Protein AF-B8AR83-F1 (afdb_monomer_lite)

InterPro domains:
  IPR049065 Nakanori-like [PF21230] (20-123)
  IPR053085 Jasmonate-induced protein [PTHR36482] (20-124)

Secondary structure (DSSP, 8-state):
------EEE--TTTTTSS---------PPTTSS--EEEEEEEEEE-TTS-EEEEEEEEEE-SSTTSPPEEEEEEE-TTTTTT-HHHHHHHHHT-BSEEEEEETTEEEEEEE-SSSSPPEEEEEEE----

Structure (mmCIF, N/CA/C/O backbone):
data_AF-B8AR83-F1
#
_entry.id   AF-B8AR83-F1
#
loop_
_atom_site.group_PDB
_atom_site.id
_atom_site.type_symbol
_atom_site.label_atom_id
_atom_site.label_alt_id
_atom_site.label_comp_id
_atom_site.label_asym_id
_atom_site.label_entity_id
_atom_site.label_seq_id
_atom_site.pdbx_PDB_ins_code
_atom_site.Cartn_x
_atom_site.Cartn_y
_atom_site.Cartn_z
_atom_site.occupancy
_atom_site.B_iso_or_equiv
_atom_site.auth_seq_id
_atom_site.auth_comp_id
_atom_site.auth_asym_id
_atom_site.auth_atom_id
_atom_site.pdbx_PDB_model_num
ATOM 1 N N . MET A 1 1 ? -5.743 -2.597 -21.640 1.00 34.81 1 MET A N 1
ATOM 2 C CA . MET A 1 1 ? -6.136 -2.197 -20.277 1.00 34.81 1 MET A CA 1
ATOM 3 C C . MET A 1 1 ? -5.486 -3.203 -19.346 1.00 34.81 1 MET A C 1
ATOM 5 O O . MET A 1 1 ? -5.808 -4.382 -19.451 1.00 34.81 1 MET A O 1
ATOM 9 N N . ALA A 1 2 ? -4.453 -2.787 -18.607 1.00 35.06 2 ALA A N 1
ATOM 10 C CA . ALA A 1 2 ? -3.781 -3.659 -17.647 1.00 35.06 2 ALA A CA 1
ATOM 11 C C . ALA A 1 2 ? -4.769 -4.004 -16.527 1.00 35.06 2 ALA A C 1
ATOM 13 O O . ALA A 1 2 ? -5.591 -3.174 -16.142 1.00 35.06 2 ALA A O 1
ATOM 14 N N . ASN A 1 3 ? -4.736 -5.256 -16.086 1.00 38.22 3 ASN A N 1
ATOM 15 C CA . ASN A 1 3 ? -5.614 -5.789 -15.062 1.00 38.22 3 ASN A CA 1
ATOM 16 C C . ASN A 1 3 ? -5.252 -5.153 -13.705 1.00 38.22 3 ASN A C 1
ATOM 18 O O . ASN A 1 3 ? -4.350 -5.637 -13.036 1.00 38.22 3 ASN A O 1
ATOM 22 N N . CYS A 1 4 ? -5.899 -4.036 -13.356 1.00 41.50 4 CYS A N 1
ATOM 23 C CA . CYS A 1 4 ? -5.655 -3.279 -12.120 1.00 41.50 4 CYS A CA 1
ATOM 24 C C . CYS A 1 4 ? -6.510 -3.775 -10.941 1.00 41.50 4 CYS A C 1
ATOM 26 O O . CYS A 1 4 ? -6.610 -3.072 -9.937 1.00 41.50 4 CYS A O 1
ATOM 28 N N . PHE A 1 5 ? -7.204 -4.912 -11.075 1.00 47.03 5 PHE A N 1
ATOM 29 C CA . PHE A 1 5 ? -8.203 -5.323 -10.092 1.00 47.03 5 PHE A CA 1
ATOM 30 C C . PHE A 1 5 ? -7.509 -5.757 -8.801 1.00 47.03 5 PHE A C 1
ATOM 32 O O . PHE A 1 5 ? -6.884 -6.813 -8.736 1.00 47.03 5 PHE A O 1
ATOM 39 N N . GLY A 1 6 ? -7.585 -4.888 -7.794 1.00 48.72 6 GLY A N 1
ATOM 40 C CA . GLY A 1 6 ? -7.285 -5.260 -6.428 1.00 48.72 6 GLY A CA 1
ATOM 41 C C . GLY A 1 6 ? -8.421 -6.087 -5.851 1.00 48.72 6 GLY A C 1
ATOM 42 O O . GLY A 1 6 ? -9.590 -5.811 -6.114 1.00 48.72 6 GLY A O 1
ATOM 43 N N . ASP A 1 7 ? -8.069 -7.083 -5.049 1.00 53.19 7 ASP A N 1
ATOM 44 C CA . ASP A 1 7 ? -9.038 -7.825 -4.256 1.00 53.19 7 ASP A CA 1
ATOM 45 C C . ASP A 1 7 ? -9.176 -7.160 -2.882 1.00 53.19 7 ASP A C 1
ATOM 47 O O . ASP A 1 7 ? -8.185 -6.764 -2.250 1.00 53.19 7 ASP A O 1
ATOM 51 N N . VAL A 1 8 ? -10.420 -7.040 -2.411 1.00 53.00 8 VAL A N 1
ATOM 52 C CA . VAL A 1 8 ? -10.677 -6.767 -0.996 1.00 53.00 8 VAL A CA 1
ATOM 53 C C . VAL A 1 8 ? -10.390 -8.063 -0.249 1.00 53.00 8 VAL A C 1
ATOM 55 O O . VAL A 1 8 ? -11.119 -9.047 -0.375 1.00 53.00 8 VAL A O 1
ATOM 58 N N . VAL A 1 9 ? -9.301 -8.070 0.510 1.00 60.88 9 VAL A N 1
ATOM 59 C CA . VAL A 1 9 ? -8.949 -9.173 1.397 1.00 60.88 9 VAL A CA 1
ATOM 60 C C . VAL A 1 9 ? -9.559 -8.852 2.751 1.00 60.88 9 VAL A C 1
ATOM 62 O O . VAL A 1 9 ? -8.952 -8.182 3.589 1.00 60.88 9 VAL A O 1
ATOM 65 N N . ASP A 1 10 ? -10.790 -9.318 2.948 1.00 52.66 10 ASP A N 1
ATOM 66 C CA . ASP A 1 10 ? -11.411 -9.294 4.265 1.00 52.66 10 ASP A CA 1
ATOM 67 C C . ASP A 1 10 ? -10.696 -10.322 5.150 1.00 52.66 10 ASP A C 1
ATOM 69 O O . ASP A 1 10 ? -10.746 -11.531 4.904 1.00 52.66 10 ASP A O 1
ATOM 73 N N . ASN A 1 11 ? -9.943 -9.836 6.133 1.00 53.00 11 ASN A N 1
ATOM 74 C CA . ASN A 1 11 ? -9.237 -10.685 7.075 1.00 53.00 11 ASN A CA 1
ATOM 75 C C . ASN A 1 11 ? -9.786 -10.397 8.468 1.00 53.00 11 ASN A C 1
ATOM 77 O O . ASN A 1 11 ? -9.239 -9.567 9.193 1.00 53.00 11 ASN A O 1
ATOM 81 N N . TYR A 1 12 ? -10.840 -11.133 8.834 1.00 50.34 12 TYR A N 1
ATOM 82 C CA . TYR A 1 12 ? -11.516 -11.154 10.143 1.00 50.34 12 TYR A CA 1
ATOM 83 C C . TYR A 1 12 ? -10.606 -11.461 11.356 1.00 50.34 12 TYR A C 1
ATOM 85 O O . TYR A 1 12 ? -11.102 -11.863 12.401 1.00 50.34 12 TYR A O 1
ATOM 93 N N . LYS A 1 13 ? -9.280 -11.382 11.215 1.00 52.53 13 LYS A N 1
ATOM 94 C CA . LYS A 1 13 ? -8.304 -11.823 12.214 1.00 52.53 13 LYS A CA 1
ATOM 95 C C . LYS A 1 13 ? -7.173 -10.836 12.478 1.00 52.53 13 LYS A C 1
ATOM 97 O O . LYS A 1 13 ? -6.253 -11.192 13.211 1.00 52.53 13 LYS A O 1
ATOM 102 N N . LEU A 1 14 ? -7.178 -9.623 11.912 1.00 57.25 14 LEU A N 1
ATOM 103 C CA . LEU A 1 14 ? -6.113 -8.640 12.195 1.00 57.25 14 LEU A CA 1
ATOM 104 C C . LEU A 1 14 ? -6.007 -8.267 13.690 1.00 57.25 14 LEU A C 1
ATOM 106 O O . LEU A 1 14 ? -4.974 -7.759 14.114 1.00 57.25 14 LEU A O 1
ATOM 110 N N . ASP A 1 15 ? -7.041 -8.558 14.472 1.00 57.75 15 ASP A N 1
ATOM 111 C CA . ASP A 1 15 ? -7.186 -8.357 15.914 1.00 57.75 15 ASP A CA 1
ATOM 112 C C . ASP A 1 15 ? -6.836 -9.591 16.776 1.00 57.75 15 ASP A C 1
ATOM 114 O O . ASP A 1 15 ? -6.681 -9.463 17.988 1.00 57.75 15 ASP A O 1
ATOM 118 N N . GLU A 1 16 ? -6.667 -10.783 16.190 1.00 60.34 16 GLU A N 1
ATOM 119 C CA . GLU A 1 16 ? -6.413 -12.017 16.958 1.00 60.34 16 GLU A CA 1
ATOM 120 C C . GLU A 1 16 ? -4.929 -12.244 17.326 1.00 60.34 16 GLU A C 1
ATOM 122 O O . GLU A 1 16 ? -4.632 -13.037 18.222 1.00 60.34 16 GLU A O 1
ATOM 127 N N . MET A 1 17 ? -3.974 -11.581 16.658 1.00 58.38 17 MET A N 1
ATOM 128 C CA . MET A 1 17 ? -2.536 -11.733 16.940 1.00 58.38 17 MET A CA 1
ATOM 129 C C . MET A 1 17 ? -1.804 -10.390 16.914 1.00 58.38 17 MET A C 1
ATOM 131 O O . MET A 1 17 ? -2.100 -9.519 16.105 1.00 58.38 17 MET A O 1
ATOM 135 N N . GLU A 1 18 ? -0.756 -10.265 17.735 1.00 67.75 18 GLU A N 1
ATOM 136 C CA . GLU A 1 18 ? 0.070 -9.049 17.828 1.00 67.75 18 GLU A CA 1
ATOM 137 C C . GLU A 1 18 ? 0.754 -8.656 16.502 1.00 67.75 18 GLU A C 1
ATOM 139 O O . GLU A 1 18 ? 1.150 -7.501 16.320 1.00 67.75 18 GLU A O 1
ATOM 144 N N . ARG A 1 19 ? 0.952 -9.611 15.579 1.00 70.06 19 ARG A N 1
ATOM 145 C CA . ARG A 1 19 ? 1.556 -9.361 14.264 1.00 70.06 19 ARG A CA 1
ATOM 146 C C . ARG A 1 19 ? 1.206 -10.440 13.241 1.00 70.06 19 ARG A C 1
ATOM 148 O O . ARG A 1 19 ? 1.338 -11.628 13.521 1.00 70.06 19 ARG A O 1
ATOM 155 N N . TYR A 1 20 ? 0.934 -9.999 12.015 1.00 77.31 20 TYR A N 1
ATOM 156 C CA . TYR A 1 20 ? 0.786 -10.844 10.831 1.00 77.31 20 TYR A CA 1
ATOM 157 C C . TYR A 1 20 ? 1.757 -10.430 9.726 1.00 77.31 20 TYR A C 1
ATOM 159 O O . TYR A 1 20 ? 2.127 -9.262 9.616 1.00 77.31 20 TYR A O 1
ATOM 167 N N . TRP A 1 21 ? 2.140 -11.396 8.890 1.00 76.75 21 TRP A N 1
ATOM 168 C CA . TRP A 1 21 ? 2.870 -11.160 7.648 1.00 76.75 21 TRP A CA 1
ATOM 169 C C . TRP A 1 21 ? 2.174 -11.897 6.512 1.00 76.75 21 TRP A C 1
ATOM 171 O O . TRP A 1 21 ? 1.860 -13.079 6.639 1.00 76.75 21 TRP A O 1
ATOM 181 N N . ALA A 1 22 ? 1.983 -11.204 5.397 1.00 82.00 22 ALA A N 1
ATOM 182 C CA . ALA A 1 22 ? 1.570 -11.792 4.136 1.00 82.00 22 ALA A CA 1
ATOM 183 C C . ALA A 1 22 ? 2.647 -11.502 3.091 1.00 82.00 22 ALA A C 1
ATOM 185 O O . ALA A 1 22 ? 3.232 -10.418 3.071 1.00 82.00 22 ALA A O 1
ATOM 186 N N . ALA A 1 23 ? 2.909 -12.478 2.229 1.00 83.12 23 ALA A N 1
ATOM 187 C CA . ALA A 1 23 ? 3.799 -12.325 1.093 1.00 83.12 23 ALA A CA 1
ATOM 188 C C . ALA A 1 23 ? 3.103 -12.884 -0.142 1.00 83.12 23 ALA A C 1
ATOM 190 O O . ALA A 1 23 ? 2.558 -13.987 -0.115 1.00 83.12 23 ALA A O 1
ATOM 191 N N . PHE A 1 24 ? 3.132 -12.119 -1.223 1.00 83.94 24 PHE A N 1
ATOM 192 C CA . PHE A 1 24 ? 2.590 -12.518 -2.511 1.00 83.94 24 PHE A CA 1
ATOM 193 C C . PHE A 1 24 ? 3.509 -12.023 -3.624 1.00 83.94 24 PHE A C 1
ATOM 195 O O . PHE A 1 24 ? 4.319 -11.114 -3.434 1.00 83.94 24 PHE A O 1
ATOM 202 N N . HIS A 1 25 ? 3.388 -12.644 -4.793 1.00 87.31 25 HIS A N 1
ATOM 203 C CA . HIS A 1 25 ? 4.131 -12.269 -5.985 1.00 87.31 25 HIS A CA 1
ATOM 204 C C . HIS A 1 25 ? 3.144 -11.878 -7.081 1.00 87.31 25 HIS A C 1
ATOM 206 O O . HIS A 1 25 ? 2.326 -12.696 -7.494 1.00 87.31 25 HIS A O 1
ATOM 212 N N . HIS A 1 26 ? 3.218 -10.626 -7.533 1.00 90.12 26 HIS A N 1
ATOM 213 C CA . HIS A 1 26 ? 2.385 -10.102 -8.609 1.00 90.12 26 HIS A CA 1
ATOM 214 C C . HIS A 1 26 ? 3.265 -9.691 -9.786 1.00 90.12 26 HIS A C 1
ATOM 216 O O . HIS A 1 26 ? 4.197 -8.896 -9.635 1.00 90.12 26 HIS A O 1
ATOM 222 N N . VAL A 1 27 ? 2.954 -10.217 -10.966 1.00 88.38 27 VAL A N 1
ATOM 223 C CA . VAL A 1 27 ? 3.689 -9.956 -12.206 1.00 88.38 27 VAL A CA 1
ATOM 224 C C . VAL A 1 27 ? 2.737 -9.481 -13.285 1.00 88.38 27 VAL A C 1
ATOM 226 O O . VAL A 1 27 ? 1.546 -9.788 -13.265 1.00 88.38 27 VAL A O 1
ATOM 229 N N . HIS A 1 28 ? 3.279 -8.744 -14.248 1.00 82.94 28 HIS A N 1
ATOM 230 C CA . HIS A 1 28 ? 2.543 -8.411 -15.455 1.00 82.94 28 HIS A CA 1
ATOM 231 C C . HIS A 1 28 ? 2.164 -9.682 -16.229 1.00 82.94 28 HIS A C 1
ATOM 233 O O . HIS A 1 28 ? 2.752 -10.756 -16.063 1.00 82.94 28 HIS A O 1
ATOM 239 N N . LYS A 1 29 ? 1.188 -9.559 -17.127 1.00 83.88 29 LYS A N 1
ATOM 240 C CA . LYS A 1 29 ? 0.784 -10.676 -17.975 1.00 83.88 29 LYS A CA 1
ATOM 241 C C . LYS A 1 29 ? 1.914 -11.057 -18.937 1.00 83.88 29 LYS A C 1
ATOM 243 O O . LYS A 1 29 ? 2.522 -10.198 -19.577 1.00 83.88 29 LYS A O 1
ATOM 248 N N . SER A 1 30 ? 2.191 -12.358 -19.037 1.00 82.38 30 SER A N 1
ATOM 249 C CA . SER A 1 30 ? 3.256 -12.881 -19.898 1.00 82.38 30 SER A CA 1
ATOM 250 C C . SER A 1 30 ? 3.032 -12.489 -21.362 1.00 82.38 30 SER A C 1
ATOM 252 O O . SER A 1 30 ? 1.923 -12.622 -21.878 1.00 82.38 30 SER A O 1
ATOM 254 N N . GLY A 1 31 ? 4.090 -12.007 -22.018 1.00 80.25 31 GLY A N 1
ATOM 255 C CA . GLY A 1 31 ? 4.063 -11.576 -23.419 1.00 80.25 31 GLY A CA 1
ATOM 256 C C . GLY A 1 31 ? 3.535 -10.157 -23.663 1.00 80.25 31 GLY A C 1
ATOM 257 O O . GLY A 1 31 ? 3.704 -9.656 -24.771 1.00 80.25 31 GLY A O 1
ATOM 258 N N . ASP A 1 32 ? 2.963 -9.488 -22.656 1.00 81.75 32 ASP A N 1
ATOM 259 C CA . ASP A 1 32 ? 2.469 -8.115 -22.788 1.00 81.75 32 ASP A CA 1
ATOM 260 C C . ASP A 1 32 ? 3.562 -7.101 -22.398 1.00 81.75 32 ASP A C 1
ATOM 262 O O . ASP A 1 32 ? 4.199 -7.232 -21.351 1.00 81.75 32 ASP A O 1
ATOM 266 N N . SER A 1 33 ? 3.743 -6.041 -23.198 1.00 82.81 33 SER A N 1
ATOM 267 C CA . SER A 1 33 ? 4.577 -4.871 -22.857 1.00 82.81 33 SER A CA 1
ATOM 268 C C . SER A 1 33 ? 3.885 -3.999 -21.800 1.00 82.81 33 SER A C 1
ATOM 270 O O . SER A 1 33 ? 3.459 -2.877 -22.071 1.00 82.81 33 SER A O 1
ATOM 272 N N . SER A 1 34 ? 3.707 -4.555 -20.603 1.00 86.75 34 SER A N 1
ATOM 273 C CA . SER A 1 34 ? 2.987 -3.950 -19.478 1.00 86.75 34 SER A CA 1
ATOM 274 C C . SER A 1 34 ? 3.743 -4.145 -18.165 1.00 86.75 34 SER A C 1
ATOM 276 O O . SER A 1 34 ? 4.594 -5.025 -18.055 1.00 86.75 34 SER A O 1
ATOM 278 N N . GLY A 1 35 ? 3.479 -3.259 -17.204 1.00 89.25 35 GLY A N 1
ATOM 279 C CA . GLY A 1 35 ? 4.057 -3.314 -15.864 1.00 89.25 35 GLY A CA 1
ATOM 280 C C . GLY A 1 35 ? 3.253 -4.192 -14.905 1.00 89.25 35 GLY A C 1
ATOM 281 O O . GLY A 1 35 ? 2.193 -4.714 -15.254 1.00 89.25 35 GLY A O 1
ATOM 282 N N . SER A 1 36 ? 3.761 -4.342 -13.682 1.00 91.94 36 SER A N 1
ATOM 283 C CA . SER A 1 36 ? 3.032 -4.961 -12.570 1.00 91.94 36 SER A CA 1
ATOM 284 C C . SER A 1 36 ? 2.396 -3.865 -11.722 1.00 91.94 36 SER A C 1
ATOM 286 O O . SER A 1 36 ? 3.102 -3.130 -11.030 1.00 91.94 36 SER A O 1
ATOM 288 N N . GLU A 1 37 ? 1.074 -3.744 -11.789 1.00 91.75 37 GLU A N 1
ATOM 289 C CA . GLU A 1 37 ? 0.311 -2.714 -11.081 1.00 91.75 37 GLU A CA 1
ATOM 290 C C . GLU A 1 37 ? -0.940 -3.339 -10.483 1.00 91.75 37 GLU A C 1
ATOM 292 O O . GLU A 1 37 ? -1.668 -4.041 -11.184 1.00 91.75 37 GLU A O 1
ATOM 297 N N . ALA A 1 38 ? -1.156 -3.127 -9.191 1.00 90.62 38 ALA A N 1
ATOM 298 C CA . ALA A 1 38 ? -2.305 -3.654 -8.470 1.00 90.62 38 ALA A CA 1
ATOM 299 C C . ALA A 1 38 ? -2.422 -2.984 -7.095 1.00 90.62 38 ALA A C 1
ATOM 301 O O . ALA A 1 38 ? -1.561 -2.205 -6.669 1.00 90.62 38 ALA A O 1
ATOM 302 N N . ALA A 1 39 ? -3.515 -3.294 -6.409 1.00 91.75 39 ALA A N 1
ATOM 303 C CA . ALA A 1 39 ? -3.775 -2.869 -5.048 1.00 91.75 39 ALA A CA 1
ATOM 304 C C . ALA A 1 39 ? -4.328 -4.033 -4.225 1.00 91.75 39 ALA A C 1
ATOM 306 O O . ALA A 1 39 ? -4.874 -4.988 -4.767 1.00 91.75 39 ALA A O 1
ATOM 307 N N . VAL A 1 40 ? -4.214 -3.933 -2.909 1.00 90.25 40 VAL A N 1
ATOM 308 C CA . VAL A 1 40 ? -4.909 -4.787 -1.948 1.00 90.25 40 VAL A CA 1
ATOM 309 C C . VAL A 1 40 ? -5.598 -3.873 -0.953 1.00 90.25 40 VAL A C 1
ATOM 311 O O . VAL A 1 40 ? -5.003 -2.897 -0.486 1.00 90.25 40 VAL A O 1
ATOM 314 N N . VAL A 1 41 ? -6.848 -4.189 -0.634 1.00 90.62 41 VAL A N 1
ATOM 315 C CA . VAL A 1 41 ? -7.618 -3.476 0.384 1.00 90.62 41 VAL A CA 1
ATOM 316 C C . VAL A 1 41 ? -7.897 -4.440 1.523 1.00 90.62 41 VAL A C 1
ATOM 318 O O . VAL A 1 41 ? -8.522 -5.474 1.312 1.00 90.62 41 VAL A O 1
ATOM 321 N N . TYR A 1 42 ? -7.429 -4.108 2.720 1.00 88.81 42 TYR A N 1
ATOM 322 C CA . TYR A 1 42 ? -7.770 -4.831 3.943 1.00 88.81 42 TYR A CA 1
ATOM 323 C C . TYR A 1 42 ? -8.871 -4.089 4.688 1.00 88.81 42 TYR A C 1
ATOM 325 O O . TYR A 1 42 ? -8.871 -2.862 4.69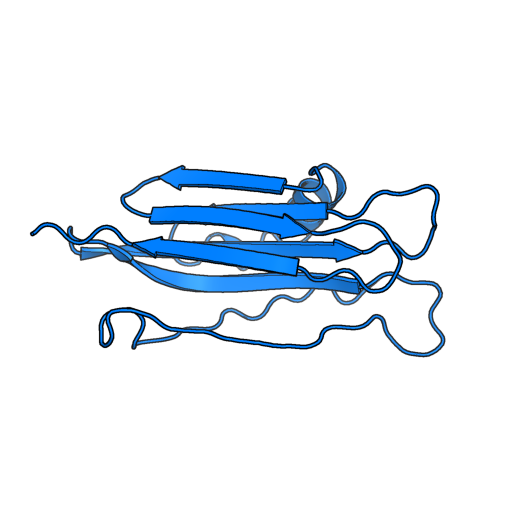5 1.00 88.81 42 TYR A O 1
ATOM 333 N N . ARG A 1 43 ? -9.758 -4.804 5.375 1.00 90.00 43 ARG A N 1
ATOM 334 C CA . ARG A 1 43 ? -10.647 -4.197 6.371 1.00 90.00 43 ARG A CA 1
ATOM 335 C C . ARG A 1 43 ? -10.044 -4.353 7.759 1.00 90.00 43 ARG A C 1
ATOM 337 O O . ARG A 1 43 ? -9.563 -5.431 8.099 1.00 90.00 43 ARG A O 1
ATOM 344 N N . GLY A 1 44 ? -10.037 -3.278 8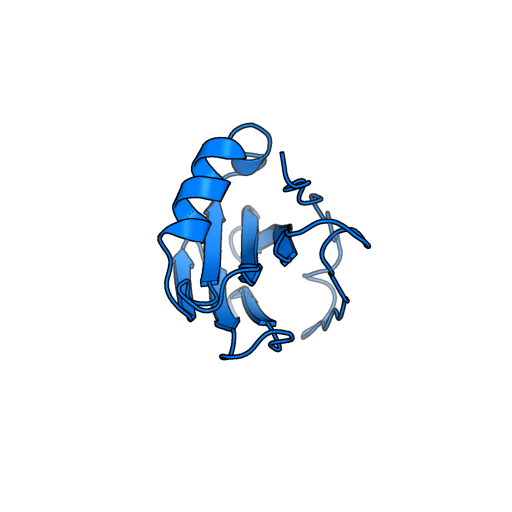.541 1.00 86.75 44 GLY A N 1
ATOM 345 C CA . GLY A 1 44 ? -9.557 -3.295 9.920 1.00 86.75 44 GLY A CA 1
ATOM 346 C C . GLY A 1 44 ? -10.437 -2.464 10.844 1.00 86.75 44 GLY A C 1
ATOM 347 O O . GLY A 1 44 ? -11.070 -1.503 10.408 1.00 86.75 44 GLY A O 1
ATOM 348 N N . THR A 1 45 ? -10.419 -2.816 12.127 1.00 88.38 45 THR A N 1
ATOM 349 C CA . THR A 1 45 ? -11.152 -2.131 13.200 1.00 88.38 45 THR A CA 1
ATOM 350 C C . THR A 1 45 ? -10.155 -1.539 14.186 1.00 88.38 45 THR A C 1
ATOM 352 O O . THR A 1 45 ? -9.238 -2.233 14.627 1.00 88.38 45 THR A O 1
ATOM 355 N N . ASN A 1 46 ? -10.294 -0.254 14.510 1.00 88.50 46 ASN A N 1
ATOM 356 C CA . ASN A 1 46 ? -9.418 0.413 15.476 1.00 88.50 46 ASN A CA 1
ATOM 357 C C . ASN A 1 46 ? -9.890 0.208 16.933 1.00 88.50 46 ASN A C 1
ATOM 359 O O . ASN A 1 46 ? -10.916 -0.425 17.187 1.00 88.50 46 ASN A O 1
ATOM 363 N N . ALA A 1 47 ? -9.158 0.784 17.896 1.00 86.88 47 ALA A N 1
ATOM 364 C CA . ALA A 1 47 ? -9.485 0.725 19.328 1.00 86.88 47 ALA A CA 1
ATOM 365 C C . ALA A 1 47 ? -10.898 1.218 19.685 1.00 86.88 47 ALA A C 1
ATOM 367 O O . ALA A 1 47 ? -11.487 0.750 20.657 1.00 86.88 47 ALA A O 1
ATOM 368 N N . ASP A 1 48 ? -11.433 2.156 18.904 1.00 89.19 48 ASP A N 1
ATOM 369 C CA . ASP A 1 48 ? -12.739 2.772 19.134 1.00 89.19 48 ASP A CA 1
ATOM 370 C C . ASP A 1 48 ? -13.887 1.958 18.505 1.00 89.19 48 ASP A C 1
ATOM 372 O O . ASP A 1 48 ? -15.040 2.391 18.519 1.00 89.19 48 ASP A O 1
ATOM 376 N N . GLY A 1 49 ? -13.592 0.785 17.930 1.00 88.88 49 GLY A N 1
ATOM 377 C CA . GLY A 1 49 ? -14.571 -0.045 17.225 1.00 88.88 49 GLY A CA 1
ATOM 378 C C . GLY A 1 49 ? -14.937 0.488 15.838 1.00 88.88 49 GLY A C 1
ATOM 379 O O . GLY A 1 49 ? -15.959 0.097 15.276 1.00 88.88 49 GLY A O 1
ATOM 380 N N . VAL A 1 50 ? -14.134 1.399 15.284 1.00 91.06 50 VAL A N 1
ATOM 381 C CA . VAL A 1 50 ? -14.387 2.022 13.986 1.00 91.06 50 VAL A CA 1
ATOM 382 C C . VAL A 1 50 ? -13.711 1.218 12.880 1.00 91.06 50 VAL A C 1
ATOM 384 O O . VAL A 1 50 ? -12.489 1.060 12.866 1.00 91.06 50 VAL A O 1
ATOM 387 N N . GLU A 1 51 ? -14.515 0.755 11.925 1.00 92.50 51 GLU A N 1
ATOM 388 C CA . GLU A 1 51 ? -14.039 0.043 10.740 1.00 92.50 51 GLU A CA 1
ATOM 389 C C . GLU A 1 51 ? -13.562 1.001 9.643 1.00 92.50 51 GLU A C 1
ATOM 391 O O . GLU A 1 51 ? -14.182 2.040 9.361 1.00 92.50 51 GLU A O 1
ATOM 396 N N . ARG A 1 52 ? -12.456 0.632 8.996 1.00 93.25 52 ARG A N 1
ATOM 397 C CA . ARG A 1 52 ? -11.879 1.324 7.841 1.00 93.25 52 ARG A CA 1
ATOM 398 C C . ARG A 1 52 ? -11.344 0.330 6.823 1.00 93.25 52 ARG A C 1
ATOM 400 O O . ARG A 1 52 ? -10.910 -0.768 7.173 1.00 93.25 52 ARG A O 1
ATOM 407 N N . ASP A 1 53 ? -11.312 0.776 5.574 1.00 92.75 53 ASP A N 1
ATOM 408 C CA . ASP A 1 53 ? -10.611 0.087 4.501 1.00 92.75 53 ASP A CA 1
ATOM 409 C C . ASP A 1 53 ? -9.186 0.650 4.381 1.00 92.75 53 ASP A C 1
ATOM 411 O O . ASP A 1 53 ? -8.962 1.862 4.340 1.00 92.75 53 ASP A O 1
ATOM 415 N N . LEU A 1 54 ? -8.206 -0.245 4.338 1.00 92.56 54 LEU A N 1
ATOM 416 C CA . LEU A 1 54 ? -6.775 0.023 4.406 1.00 92.56 54 LEU A CA 1
ATOM 417 C C . LEU A 1 54 ? -6.147 -0.422 3.089 1.00 92.56 54 LEU A C 1
ATOM 419 O O . LEU A 1 54 ? -5.939 -1.612 2.841 1.00 92.56 54 LEU A O 1
ATOM 423 N N . LEU A 1 55 ? -5.874 0.545 2.224 1.00 94.31 55 LEU A N 1
ATOM 424 C CA . LEU A 1 55 ? -5.384 0.309 0.879 1.00 94.31 55 LEU A CA 1
ATOM 425 C C . LEU A 1 55 ? -3.860 0.342 0.842 1.00 94.31 55 LEU A C 1
ATOM 427 O O . LEU A 1 55 ? -3.233 1.277 1.345 1.00 94.31 55 LEU A O 1
ATOM 431 N N . VAL A 1 56 ? -3.274 -0.638 0.161 1.00 94.88 56 VAL A N 1
ATOM 432 C CA . VAL A 1 56 ? -1.869 -0.650 -0.257 1.00 94.88 56 VAL A CA 1
ATOM 433 C C . VAL A 1 56 ? -1.805 -0.956 -1.747 1.00 94.88 56 VAL A C 1
ATOM 435 O O . VAL A 1 56 ? -2.478 -1.860 -2.227 1.00 94.88 56 VAL A O 1
ATOM 438 N N . ALA A 1 57 ? -1.017 -0.201 -2.501 1.00 95.19 57 ALA A N 1
ATOM 439 C CA . ALA A 1 57 ? -0.939 -0.341 -3.948 1.00 95.19 57 ALA A CA 1
ATOM 440 C C . ALA A 1 57 ? 0.471 -0.088 -4.467 1.00 95.19 57 ALA A C 1
ATOM 442 O O . ALA A 1 57 ? 1.269 0.634 -3.858 1.00 95.19 57 ALA A O 1
ATOM 443 N N . TRP A 1 58 ? 0.763 -0.679 -5.618 1.00 96.12 58 TRP A N 1
ATOM 444 C CA . TRP A 1 58 ? 2.053 -0.571 -6.278 1.00 96.12 58 TRP A CA 1
ATOM 445 C C . TRP A 1 58 ? 1.888 -0.373 -7.780 1.00 96.12 58 TRP A C 1
ATOM 447 O O . TRP A 1 58 ? 0.921 -0.826 -8.389 1.00 96.12 58 TRP A O 1
ATOM 457 N N . SER A 1 59 ? 2.887 0.269 -8.381 1.00 95.25 59 SER A N 1
ATOM 458 C CA . SER A 1 59 ? 3.125 0.208 -9.821 1.00 95.25 59 SER A CA 1
ATOM 459 C C . SER A 1 59 ? 4.616 0.006 -10.074 1.00 95.25 59 SER A C 1
ATOM 461 O O . SER A 1 59 ? 5.464 0.721 -9.534 1.00 95.25 59 SER A O 1
ATOM 463 N N . THR A 1 60 ? 4.931 -1.012 -10.868 1.00 94.88 60 THR A N 1
ATOM 464 C CA . THR A 1 60 ? 6.250 -1.273 -11.455 1.00 94.88 60 THR A CA 1
ATOM 465 C C . THR A 1 60 ? 6.084 -1.177 -12.971 1.00 94.88 60 THR A C 1
ATOM 467 O O . THR A 1 60 ? 5.702 -2.172 -13.596 1.00 94.88 60 THR A O 1
ATOM 470 N N . PRO A 1 61 ? 6.270 0.015 -13.566 1.00 92.00 61 PRO A N 1
ATOM 471 C CA . PRO A 1 61 ? 6.014 0.243 -14.984 1.00 92.00 61 PRO A CA 1
ATOM 472 C C . PRO A 1 61 ? 6.936 -0.582 -15.889 1.00 92.00 61 PRO A C 1
ATOM 474 O O . PRO A 1 61 ? 8.078 -0.857 -15.541 1.00 92.00 61 PRO A O 1
ATOM 477 N N . TRP A 1 62 ? 6.473 -0.907 -17.100 1.00 88.00 62 TRP A N 1
ATOM 478 C CA . TRP A 1 62 ? 7.291 -1.618 -18.097 1.00 88.00 62 TRP A CA 1
ATOM 479 C C . TRP A 1 62 ? 8.470 -0.789 -18.620 1.00 88.00 62 TRP A C 1
ATOM 481 O O . TRP A 1 62 ? 9.533 -1.313 -18.936 1.00 88.00 62 TRP A O 1
ATOM 491 N N . SER A 1 63 ? 8.260 0.519 -18.772 1.00 84.19 63 SER A N 1
ATOM 492 C CA . SER A 1 63 ? 9.256 1.414 -19.350 1.00 84.19 63 SER A CA 1
ATOM 493 C C . SER A 1 63 ? 10.154 1.990 -18.262 1.00 84.19 63 SER A C 1
ATOM 495 O O . SER A 1 63 ? 9.674 2.628 -17.325 1.00 84.19 63 SER A O 1
ATOM 497 N N . SER A 1 64 ? 11.466 1.863 -18.463 1.00 78.88 64 SER A N 1
ATOM 498 C CA . SER A 1 64 ? 12.512 2.381 -17.572 1.00 78.88 64 SER A CA 1
ATOM 499 C C . SER A 1 64 ? 12.531 3.911 -17.446 1.00 78.88 64 SER A C 1
ATOM 501 O O . SER A 1 64 ? 13.276 4.457 -16.632 1.00 78.88 64 SER A O 1
ATOM 503 N N . PHE A 1 65 ? 11.751 4.628 -18.263 1.00 83.94 65 PHE A N 1
ATOM 504 C CA . PHE A 1 65 ? 11.561 6.075 -18.128 1.00 83.94 65 PHE A CA 1
ATOM 505 C C . PHE A 1 65 ? 10.608 6.439 -16.986 1.00 83.94 65 PHE A C 1
ATOM 507 O O . PHE A 1 65 ? 10.644 7.568 -16.491 1.00 83.94 65 PHE A O 1
ATOM 514 N N . TYR A 1 66 ? 9.770 5.496 -16.555 1.00 87.81 66 TYR A N 1
ATOM 515 C CA . TYR A 1 66 ? 8.876 5.677 -15.424 1.00 87.81 66 TYR A CA 1
ATOM 516 C C . TYR A 1 66 ? 9.479 5.052 -14.171 1.00 87.81 66 TYR A C 1
ATOM 518 O O . TYR A 1 66 ? 10.248 4.098 -14.207 1.00 87.81 66 TYR A O 1
ATOM 526 N N . ARG A 1 67 ? 9.146 5.650 -13.032 1.00 94.56 67 ARG A N 1
ATOM 527 C CA . ARG A 1 67 ? 9.624 5.210 -11.718 1.00 94.56 67 ARG A CA 1
ATOM 528 C C . ARG A 1 67 ? 8.623 4.252 -11.093 1.00 94.56 67 ARG A C 1
ATOM 530 O O . ARG A 1 67 ? 7.424 4.440 -11.292 1.00 94.56 67 ARG A O 1
ATOM 537 N N . ASN A 1 68 ? 9.100 3.342 -10.256 1.00 96.62 68 ASN A N 1
ATOM 538 C CA . ASN A 1 68 ? 8.213 2.529 -9.432 1.00 96.62 68 ASN A CA 1
ATOM 539 C C . ASN A 1 68 ? 7.460 3.402 -8.424 1.00 96.62 68 ASN A C 1
ATOM 541 O O . ASN A 1 68 ? 7.908 4.499 -8.061 1.00 96.62 68 ASN A O 1
ATOM 545 N N . LYS A 1 69 ? 6.293 2.919 -8.014 1.00 97.25 69 LYS A N 1
ATOM 546 C CA . LYS A 1 69 ? 5.330 3.637 -7.189 1.00 97.25 69 LYS A CA 1
ATOM 547 C C . LYS A 1 69 ? 4.867 2.771 -6.034 1.00 97.25 69 LYS A C 1
ATOM 549 O O . LYS A 1 69 ? 4.575 1.591 -6.222 1.00 97.25 69 LYS A O 1
ATOM 554 N N . ALA A 1 70 ? 4.765 3.384 -4.867 1.00 98.00 70 ALA A N 1
ATOM 555 C CA . ALA A 1 70 ? 4.074 2.846 -3.712 1.00 98.00 70 ALA A CA 1
ATOM 556 C C . ALA A 1 70 ? 2.989 3.839 -3.300 1.00 98.00 70 ALA A C 1
ATOM 558 O O . ALA A 1 70 ? 3.242 5.040 -3.198 1.00 98.00 70 ALA A O 1
ATOM 559 N N . TYR A 1 71 ? 1.788 3.333 -3.060 1.00 97.81 71 TYR A N 1
ATOM 560 C CA . TYR A 1 71 ? 0.654 4.130 -2.623 1.00 97.81 71 TYR A CA 1
ATOM 561 C C . TYR A 1 71 ? -0.098 3.417 -1.505 1.00 97.81 71 TYR A C 1
ATOM 563 O O . TYR A 1 71 ? -0.058 2.194 -1.375 1.00 97.81 71 TYR A O 1
ATOM 571 N N . CYS A 1 72 ? -0.740 4.208 -0.665 1.00 97.25 72 CYS A N 1
ATOM 572 C CA . CYS A 1 72 ? -1.415 3.769 0.534 1.00 97.25 72 CYS A CA 1
ATOM 573 C C . CYS A 1 72 ? -2.495 4.781 0.916 1.00 97.25 72 CYS A C 1
ATOM 575 O O . CYS A 1 72 ? -2.333 5.982 0.687 1.00 97.25 72 CYS A O 1
ATOM 577 N N . ALA A 1 73 ? -3.600 4.305 1.481 1.00 96.38 73 ALA A N 1
ATOM 578 C CA . ALA A 1 73 ? -4.680 5.168 1.943 1.00 96.38 73 ALA A CA 1
ATOM 579 C C . ALA A 1 73 ? -5.509 4.483 3.031 1.00 96.38 73 ALA A C 1
ATOM 581 O O . ALA A 1 73 ? -5.619 3.258 3.059 1.00 96.38 73 ALA A O 1
ATOM 582 N N . VAL A 1 74 ? -6.124 5.296 3.886 1.00 95.69 74 VAL A N 1
ATOM 583 C CA . VAL A 1 74 ? -7.205 4.881 4.784 1.00 95.69 74 VAL A CA 1
ATOM 584 C C . VAL A 1 74 ? -8.494 5.472 4.226 1.00 95.69 74 VAL A C 1
ATOM 586 O O . VAL A 1 74 ? -8.557 6.669 3.940 1.00 95.69 74 VAL A O 1
ATOM 589 N N . GLY A 1 75 ? -9.493 4.625 4.021 1.00 94.06 75 GLY A N 1
ATOM 590 C CA . GLY A 1 75 ? -10.796 4.988 3.483 1.00 94.06 75 GLY A CA 1
ATOM 591 C C . GLY A 1 75 ? -11.935 4.501 4.369 1.00 94.06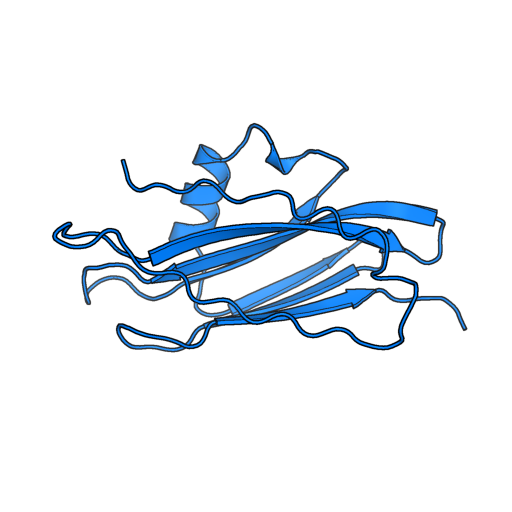 75 GLY A C 1
ATOM 592 O O . GLY A 1 75 ? -11.748 3.689 5.278 1.00 94.06 75 GLY A O 1
ATOM 593 N N . GLY A 1 76 ? -13.134 5.012 4.102 1.00 93.50 76 GLY A N 1
ATOM 594 C CA . GLY A 1 76 ? 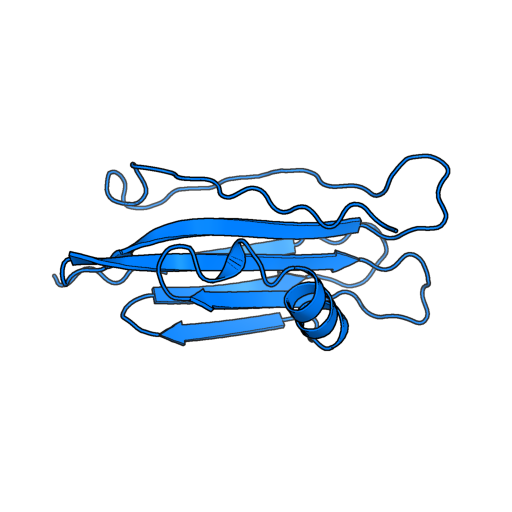-14.348 4.460 4.695 1.00 93.50 76 GLY A CA 1
ATOM 595 C C . GLY A 1 76 ? -14.590 3.025 4.222 1.00 93.50 76 GLY A C 1
ATOM 596 O O . GLY A 1 76 ? -14.044 2.590 3.211 1.00 93.50 76 GLY A O 1
ATOM 597 N N . VAL A 1 77 ? -15.437 2.302 4.948 1.00 91.50 77 VAL A N 1
ATOM 598 C CA . VAL A 1 77 ? -15.916 0.976 4.540 1.00 91.50 77 VAL A CA 1
ATOM 599 C C . VAL A 1 77 ? -16.459 1.036 3.106 1.00 91.50 77 VAL A C 1
ATOM 601 O O . VAL A 1 77 ? -17.299 1.880 2.791 1.00 91.50 77 VAL A O 1
ATOM 604 N N . ASP A 1 78 ? -15.935 0.164 2.246 1.00 90.50 78 ASP A N 1
ATOM 605 C CA . ASP A 1 78 ? -16.262 0.002 0.826 1.00 90.50 78 ASP A CA 1
ATOM 606 C C . ASP A 1 78 ? -15.926 1.208 -0.071 1.00 90.50 78 ASP A C 1
ATOM 608 O O . ASP A 1 78 ? -16.306 1.236 -1.246 1.00 90.50 78 ASP A O 1
ATOM 612 N N . SER A 1 79 ? -15.148 2.186 0.414 1.00 88.56 79 SER A N 1
ATOM 613 C CA . SER A 1 79 ? -14.877 3.419 -0.344 1.00 88.56 79 SER A CA 1
ATOM 614 C C . SER A 1 79 ? -14.050 3.212 -1.617 1.00 88.56 79 SER A C 1
ATOM 616 O O . SER A 1 79 ? -14.027 4.083 -2.480 1.00 88.56 79 SER A O 1
ATOM 618 N N . PHE A 1 80 ? -13.369 2.070 -1.755 1.00 85.69 80 PHE A N 1
ATOM 619 C CA . PHE A 1 80 ? -12.498 1.788 -2.901 1.00 85.69 80 PHE A CA 1
ATOM 620 C C . PHE A 1 80 ? -13.151 0.925 -3.992 1.00 85.69 80 PHE A C 1
ATOM 622 O O . PHE A 1 80 ? -12.581 0.797 -5.073 1.00 85.69 80 PHE A O 1
ATOM 629 N N . GLN A 1 81 ? -14.346 0.363 -3.768 1.00 78.06 81 GLN A N 1
ATOM 630 C CA . GLN A 1 81 ? -14.932 -0.639 -4.675 1.00 78.06 81 GLN A CA 1
ATOM 631 C C . GLN A 1 81 ? -15.360 -0.091 -6.053 1.00 78.06 81 GLN A C 1
ATOM 633 O O . GLN A 1 81 ? -15.529 -0.871 -6.990 1.00 78.06 81 GLN A O 1
ATOM 638 N N . GLY A 1 82 ? -15.509 1.230 -6.203 1.00 74.62 82 GLY A N 1
ATOM 639 C CA . GLY A 1 82 ? -15.959 1.880 -7.444 1.00 74.62 82 GLY A CA 1
ATOM 640 C C . GLY A 1 82 ? -15.007 2.928 -8.029 1.00 74.62 82 GLY A C 1
ATOM 641 O O . GLY A 1 82 ? -15.327 3.519 -9.056 1.00 74.62 82 GLY A O 1
ATOM 642 N N . GLU A 1 83 ? -13.848 3.173 -7.410 1.00 79.06 83 GLU A N 1
ATOM 643 C CA . GLU A 1 83 ? -12.953 4.288 -7.771 1.00 79.06 83 GLU A CA 1
ATOM 644 C C . GLU A 1 83 ? -11.622 3.833 -8.393 1.00 79.06 83 GLU A C 1
ATOM 646 O O . GLU A 1 83 ? -10.621 4.544 -8.332 1.00 79.06 83 GLU A O 1
ATOM 651 N N . TRP A 1 84 ? -11.587 2.650 -9.010 1.00 83.69 84 TRP A N 1
ATOM 652 C CA . TRP A 1 84 ? -10.348 2.039 -9.506 1.00 83.69 84 TRP A CA 1
ATOM 653 C C . TRP A 1 84 ? -9.600 2.879 -10.549 1.00 83.69 84 TRP A C 1
ATOM 655 O O . TRP A 1 84 ? -8.373 2.908 -10.526 1.00 83.69 84 TRP A O 1
ATOM 665 N N . GLU A 1 85 ? -10.306 3.610 -11.417 1.00 87.56 85 GLU A N 1
ATOM 666 C CA . GLU A 1 85 ? -9.668 4.535 -12.369 1.00 87.56 85 GLU A CA 1
ATOM 667 C C . GLU A 1 85 ? -8.986 5.706 -11.647 1.00 87.56 85 GLU A C 1
ATOM 669 O O . GLU A 1 85 ? -7.830 6.026 -11.912 1.00 87.56 85 GLU A O 1
ATOM 674 N N . GLN A 1 86 ? -9.659 6.298 -10.657 1.00 88.88 86 GLN A N 1
ATOM 675 C CA . GLN A 1 86 ? -9.070 7.374 -9.858 1.00 88.88 86 GLN A CA 1
ATOM 676 C C . GLN A 1 86 ? -7.904 6.864 -9.007 1.00 88.88 86 GLN A C 1
ATOM 678 O O . GLN A 1 86 ? -6.916 7.572 -8.804 1.00 88.88 86 GLN A O 1
ATOM 683 N N . LEU A 1 87 ? -8.004 5.637 -8.491 1.00 90.44 87 LEU A N 1
ATOM 684 C CA . LEU A 1 87 ? -6.916 4.997 -7.766 1.00 90.44 87 LEU A CA 1
ATOM 685 C C . LEU A 1 87 ? -5.713 4.769 -8.679 1.00 90.44 87 LEU A C 1
ATOM 687 O O . LEU A 1 87 ? -4.592 5.069 -8.276 1.00 90.44 87 LEU A O 1
ATOM 691 N N . TYR A 1 88 ? -5.934 4.277 -9.896 1.00 90.62 88 TYR A N 1
ATOM 692 C CA . TYR A 1 88 ? -4.879 4.088 -10.886 1.00 90.62 88 TYR A CA 1
ATOM 693 C C . TYR A 1 88 ? -4.102 5.388 -11.125 1.00 90.62 88 TYR A C 1
ATOM 695 O O . TYR A 1 88 ? -2.867 5.386 -11.076 1.00 90.62 88 TYR A O 1
ATOM 703 N N . ASP A 1 89 ? -4.806 6.509 -11.293 1.00 92.69 89 ASP A N 1
ATOM 704 C CA . ASP A 1 89 ? -4.180 7.822 -11.455 1.00 92.69 89 ASP A CA 1
ATOM 705 C C . ASP A 1 89 ? -3.399 8.244 -10.204 1.00 92.69 89 ASP A C 1
ATOM 707 O O . ASP A 1 89 ? -2.271 8.737 -10.310 1.00 92.69 89 ASP A O 1
ATOM 711 N N . LYS A 1 90 ? -3.949 8.021 -9.003 1.00 94.69 90 LYS A N 1
ATOM 712 C CA . LYS A 1 90 ? -3.259 8.308 -7.732 1.00 94.69 90 LYS A CA 1
ATOM 713 C C . LYS A 1 90 ? -1.965 7.499 -7.598 1.00 94.69 90 LYS A C 1
ATOM 715 O O . LYS A 1 90 ? -0.927 8.072 -7.269 1.00 94.69 90 LYS A O 1
ATOM 720 N N . VAL A 1 91 ? -1.998 6.199 -7.899 1.00 95.31 91 VAL A N 1
ATOM 721 C CA . VAL A 1 91 ? -0.824 5.308 -7.850 1.00 95.31 91 VAL A CA 1
ATOM 722 C C . VAL A 1 91 ? 0.234 5.760 -8.857 1.00 95.31 91 VAL A C 1
ATOM 724 O O . VAL A 1 91 ? 1.406 5.899 -8.504 1.00 95.31 91 VAL A O 1
ATOM 727 N N . ASN A 1 92 ? -0.164 6.063 -10.093 1.00 93.62 92 ASN A N 1
ATOM 728 C CA . ASN A 1 92 ? 0.764 6.457 -11.154 1.00 93.62 92 ASN A CA 1
ATOM 729 C C . ASN A 1 92 ? 1.378 7.855 -10.964 1.00 93.62 92 ASN A C 1
ATOM 731 O O . ASN A 1 92 ? 2.447 8.135 -11.512 1.00 93.62 92 ASN A O 1
ATOM 735 N N . ASN A 1 93 ? 0.773 8.699 -10.127 1.00 94.94 93 ASN A N 1
ATOM 736 C CA . ASN A 1 93 ? 1.329 9.989 -9.711 1.00 94.94 93 ASN A CA 1
ATOM 737 C C . ASN A 1 93 ? 2.062 9.945 -8.355 1.00 94.94 93 ASN A C 1
ATOM 739 O O . ASN A 1 93 ? 2.554 10.975 -7.894 1.00 94.94 93 ASN A O 1
ATOM 743 N N . ALA A 1 94 ? 2.163 8.776 -7.715 1.00 96.81 94 ALA A N 1
ATOM 744 C CA . ALA A 1 94 ? 2.814 8.632 -6.416 1.00 96.81 94 ALA A CA 1
ATOM 745 C C . ALA A 1 94 ? 4.358 8.690 -6.501 1.00 96.81 94 ALA A C 1
ATOM 747 O O . ALA A 1 94 ? 4.965 8.944 -7.548 1.00 96.81 94 ALA A O 1
ATOM 748 N N . ALA A 1 95 ? 5.017 8.423 -5.376 1.00 97.12 95 ALA A N 1
ATOM 749 C CA . ALA A 1 95 ? 6.468 8.305 -5.269 1.00 97.12 95 ALA A CA 1
ATOM 750 C C . ALA A 1 95 ? 6.880 6.861 -4.928 1.00 97.12 95 ALA A C 1
ATOM 752 O O . ALA A 1 95 ? 6.053 5.955 -4.887 1.00 97.12 95 ALA A O 1
ATOM 753 N N . TYR A 1 96 ? 8.171 6.642 -4.660 1.00 97.94 96 TYR A N 1
ATOM 754 C CA . TYR A 1 96 ? 8.680 5.353 -4.169 1.00 97.94 96 TYR A CA 1
ATOM 755 C C . TYR A 1 96 ? 8.142 4.973 -2.787 1.00 97.94 96 TYR A C 1
ATOM 757 O O . TYR A 1 96 ? 8.258 3.820 -2.383 1.00 97.94 96 TYR A O 1
ATOM 765 N N . THR A 1 97 ? 7.590 5.936 -2.053 1.00 98.50 97 THR A N 1
ATOM 766 C CA . THR A 1 97 ? 7.062 5.750 -0.708 1.00 98.50 97 THR A CA 1
ATOM 767 C C . THR A 1 97 ? 5.724 6.460 -0.552 1.00 98.50 97 THR A C 1
ATOM 769 O O . THR A 1 97 ? 5.465 7.482 -1.190 1.00 98.50 97 THR A O 1
ATOM 772 N N . CYS A 1 98 ? 4.892 5.919 0.330 1.00 98.50 98 CYS A N 1
ATOM 773 C CA . CYS A 1 98 ? 3.655 6.518 0.801 1.00 98.50 98 CYS A CA 1
ATOM 774 C C . CYS A 1 98 ? 3.536 6.282 2.304 1.00 98.50 98 CYS A C 1
ATOM 776 O O . CYS A 1 98 ? 3.875 5.202 2.787 1.00 98.50 98 CYS A O 1
ATOM 778 N N . ASN A 1 99 ? 3.045 7.277 3.036 1.00 98.38 99 ASN A N 1
ATOM 779 C CA . ASN A 1 99 ? 2.593 7.084 4.404 1.00 98.38 99 ASN A CA 1
ATOM 780 C C . ASN A 1 99 ? 1.236 7.753 4.620 1.00 98.38 99 ASN A C 1
ATOM 782 O O . ASN A 1 99 ? 0.905 8.740 3.961 1.00 98.38 99 ASN A O 1
ATOM 786 N N . THR A 1 100 ? 0.457 7.205 5.543 1.00 97.38 100 THR A N 1
ATOM 787 C CA . THR A 1 100 ? -0.784 7.809 6.028 1.00 97.38 100 THR A CA 1
ATOM 788 C C . THR A 1 100 ? -0.978 7.463 7.501 1.00 97.38 100 THR A C 1
ATOM 790 O O . THR A 1 100 ? -0.518 6.417 7.960 1.00 97.38 100 THR A O 1
ATOM 793 N N . ASP A 1 101 ? -1.610 8.373 8.234 1.00 95.94 101 ASP A N 1
ATOM 794 C CA . ASP A 1 101 ? -1.907 8.274 9.662 1.00 95.94 101 ASP A CA 1
ATOM 795 C C . ASP A 1 101 ? -3.296 8.889 9.873 1.00 95.94 101 ASP A C 1
ATOM 797 O O . ASP A 1 101 ? -3.481 10.099 9.705 1.00 95.94 101 ASP A O 1
ATOM 801 N N . SER A 1 102 ? -4.303 8.042 10.079 1.00 94.44 102 SER A N 1
ATOM 802 C CA . SER A 1 102 ? -5.711 8.441 10.103 1.00 94.44 102 SER A CA 1
ATOM 803 C C . SER A 1 102 ? -6.552 7.426 10.872 1.00 94.44 102 SER A C 1
ATOM 805 O O . SER A 1 102 ? -6.376 6.222 10.711 1.00 94.44 102 SER A O 1
ATOM 807 N N . ASP A 1 103 ? -7.471 7.915 11.709 1.00 92.75 103 ASP A N 1
ATOM 808 C CA . ASP A 1 103 ? -8.448 7.108 12.452 1.00 92.75 103 ASP A CA 1
ATOM 809 C C . ASP A 1 103 ? -7.835 5.918 13.216 1.00 92.75 103 ASP A C 1
ATOM 811 O O . ASP A 1 103 ? -8.400 4.829 13.261 1.00 92.75 103 ASP A O 1
ATOM 815 N N . GLY A 1 104 ? -6.658 6.108 13.820 1.00 91.81 104 GLY A N 1
ATOM 816 C CA . GLY A 1 104 ? -5.962 5.060 14.581 1.00 91.81 104 GLY A CA 1
ATOM 817 C C . GLY A 1 104 ? -5.227 4.023 13.721 1.00 91.81 104 GLY A C 1
ATOM 818 O O . GLY A 1 104 ? -4.648 3.078 14.263 1.00 91.81 104 GLY A O 1
ATOM 819 N N . PHE A 1 105 ? -5.203 4.214 12.401 1.00 93.12 105 PHE A N 1
ATOM 820 C CA . PHE A 1 105 ? -4.453 3.407 11.447 1.00 93.12 105 PHE A CA 1
ATOM 821 C C . PHE A 1 105 ? -3.262 4.182 10.906 1.00 93.12 105 PHE A C 1
ATOM 823 O O . PHE A 1 105 ? -3.388 5.316 10.444 1.00 93.12 105 PHE A O 1
ATOM 830 N N . LYS A 1 106 ? -2.106 3.526 10.879 1.00 95.69 106 LYS A N 1
ATOM 831 C CA . LYS A 1 106 ? -0.910 4.035 10.219 1.00 95.69 106 LYS A CA 1
ATOM 832 C C . LYS A 1 106 ? -0.428 3.049 9.175 1.00 95.69 106 LYS A C 1
ATOM 834 O O . LYS A 1 106 ? -0.234 1.875 9.482 1.00 95.69 106 LYS A O 1
ATOM 839 N N . ILE A 1 107 ? -0.197 3.523 7.958 1.00 97.00 107 ILE A N 1
ATOM 840 C CA . ILE A 1 107 ? 0.323 2.703 6.864 1.00 97.00 107 ILE A CA 1
ATOM 841 C C . ILE A 1 107 ? 1.611 3.334 6.357 1.00 97.00 107 ILE A C 1
ATOM 843 O O . ILE A 1 107 ? 1.635 4.518 6.041 1.00 97.00 107 ILE A O 1
ATOM 847 N N . ASP A 1 108 ? 2.662 2.529 6.260 1.00 98.12 108 ASP A N 1
ATOM 848 C CA . ASP A 1 108 ? 3.936 2.880 5.642 1.00 98.12 108 ASP A CA 1
ATOM 849 C C . ASP A 1 108 ? 4.152 1.929 4.451 1.00 98.12 108 ASP A C 1
ATOM 851 O O . ASP A 1 108 ? 4.321 0.726 4.650 1.00 98.12 108 ASP A O 1
ATOM 855 N N . ALA A 1 109 ? 4.132 2.436 3.216 1.00 98.19 109 ALA A N 1
ATOM 856 C CA . ALA A 1 109 ? 4.348 1.663 1.991 1.00 98.19 109 ALA A CA 1
ATOM 857 C C . ALA A 1 109 ? 5.585 2.159 1.233 1.00 98.19 109 ALA A C 1
ATOM 859 O O . ALA A 1 109 ? 5.859 3.359 1.164 1.00 98.19 109 ALA A O 1
ATOM 860 N N . SER A 1 110 ? 6.344 1.239 0.646 1.00 98.38 110 SER A N 1
ATOM 861 C CA . SER A 1 110 ? 7.567 1.550 -0.091 1.00 98.38 110 SER A CA 1
ATOM 862 C C . SER A 1 110 ? 7.868 0.524 -1.177 1.00 98.38 110 SER A C 1
ATOM 864 O O . SER A 1 110 ? 7.492 -0.643 -1.072 1.00 98.38 110 SER A O 1
ATOM 866 N N . THR A 1 111 ? 8.569 0.962 -2.216 1.00 98.00 111 THR A N 1
ATOM 867 C CA . THR A 1 111 ? 9.113 0.105 -3.272 1.00 98.00 111 THR A CA 1
ATOM 868 C C . THR A 1 111 ? 10.532 0.539 -3.636 1.00 98.00 111 THR A C 1
ATOM 870 O O . THR A 1 111 ? 10.944 1.669 -3.361 1.00 98.00 111 THR A O 1
ATOM 873 N N . ALA A 1 112 ? 11.291 -0.369 -4.242 1.00 95.75 112 ALA A N 1
ATOM 874 C CA . ALA A 1 112 ? 12.661 -0.132 -4.688 1.00 95.75 112 ALA A CA 1
ATOM 875 C C . ALA A 1 112 ? 12.727 0.267 -6.174 1.00 95.75 112 ALA A C 1
ATOM 877 O O . ALA A 1 112 ? 11.720 0.281 -6.879 1.00 95.75 112 ALA A O 1
ATOM 878 N N . THR A 1 113 ? 13.925 0.591 -6.661 1.00 93.62 113 THR A N 1
ATOM 879 C CA . THR A 1 113 ? 14.213 0.729 -8.098 1.00 93.62 113 THR A CA 1
ATOM 880 C C . THR A 1 113 ? 14.356 -0.639 -8.778 1.00 93.62 113 THR A C 1
ATOM 882 O O . THR A 1 113 ? 14.518 -1.662 -8.112 1.00 93.62 113 THR A O 1
ATOM 885 N N . GLY A 1 114 ? 14.346 -0.646 -10.114 1.00 91.75 114 GLY A N 1
ATOM 886 C CA . GLY A 1 114 ? 14.523 -1.848 -10.936 1.00 91.75 114 GLY A CA 1
ATOM 887 C C . GLY A 1 114 ? 13.206 -2.513 -11.335 1.00 91.75 114 GLY A C 1
ATOM 888 O O . GLY A 1 114 ? 12.130 -2.061 -10.953 1.00 91.75 114 GLY A O 1
ATOM 889 N N . ASP A 1 115 ? 13.311 -3.601 -12.096 1.00 90.56 115 ASP A N 1
ATOM 890 C CA . ASP A 1 115 ? 12.173 -4.188 -12.826 1.00 90.56 115 ASP A CA 1
ATOM 891 C C . ASP A 1 115 ? 11.476 -5.317 -12.047 1.00 90.56 115 ASP A C 1
ATOM 893 O O . ASP A 1 115 ? 10.460 -5.869 -12.463 1.00 90.56 115 ASP A O 1
ATOM 897 N N . SER A 1 116 ? 12.036 -5.702 -10.901 1.00 90.94 116 SER A N 1
ATOM 898 C CA . SER A 1 116 ? 11.468 -6.697 -9.984 1.00 90.94 116 SER A CA 1
ATOM 899 C C . SER A 1 116 ? 11.659 -6.238 -8.536 1.00 90.94 116 SER A C 1
ATOM 901 O O . SER A 1 116 ? 12.367 -6.891 -7.764 1.00 90.94 116 SER A O 1
ATOM 903 N N . PRO A 1 117 ? 11.118 -5.060 -8.176 1.00 94.69 117 PRO A N 1
ATOM 904 C CA . PRO A 1 117 ? 11.348 -4.467 -6.872 1.00 94.69 117 PRO A CA 1
ATOM 905 C C . PRO A 1 117 ? 10.602 -5.242 -5.785 1.00 94.69 117 PRO A C 1
ATOM 907 O O . PRO A 1 117 ? 9.515 -5.781 -5.997 1.00 94.69 117 PRO A O 1
ATOM 910 N N . VAL A 1 118 ? 11.158 -5.227 -4.576 1.00 95.69 118 VAL A N 1
ATOM 911 C CA . VAL A 1 118 ? 10.397 -5.604 -3.385 1.00 95.69 118 VAL A CA 1
ATOM 912 C C . VAL A 1 118 ? 9.500 -4.429 -3.009 1.00 95.69 118 VAL A C 1
ATOM 914 O O . VAL A 1 118 ? 9.991 -3.333 -2.734 1.00 95.69 118 VAL A O 1
ATOM 917 N N . PHE A 1 119 ? 8.193 -4.672 -2.976 1.00 96.00 119 PHE A N 1
ATOM 918 C CA . PHE A 1 119 ? 7.223 -3.776 -2.356 1.00 96.00 119 PHE A CA 1
ATOM 919 C C . PHE A 1 119 ? 7.012 -4.197 -0.901 1.00 96.00 119 PHE A C 1
ATOM 921 O O . PHE A 1 119 ? 6.770 -5.369 -0.618 1.00 96.00 119 PHE A O 1
ATOM 928 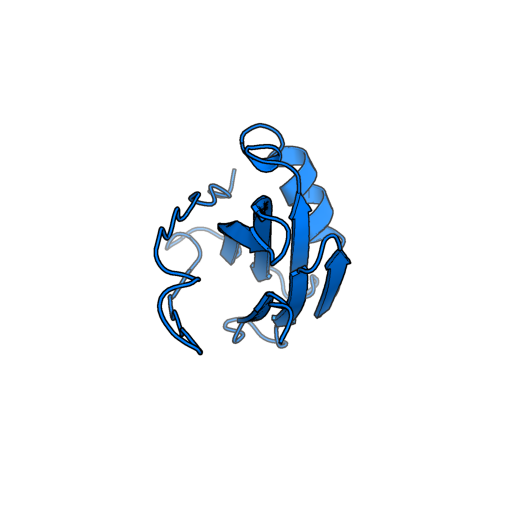N N . THR A 1 120 ? 7.108 -3.247 0.024 1.00 96.88 120 THR A N 1
ATOM 929 C CA . THR A 1 120 ? 6.849 -3.471 1.451 1.00 96.88 120 THR A CA 1
ATOM 930 C C . THR A 1 120 ? 5.780 -2.505 1.921 1.00 96.88 120 THR A C 1
ATOM 932 O O . THR A 1 120 ? 5.945 -1.295 1.771 1.00 96.88 120 THR A O 1
ATOM 935 N N . ALA A 1 121 ? 4.729 -3.027 2.549 1.00 95.88 121 ALA A N 1
ATOM 936 C CA . ALA A 1 121 ? 3.755 -2.231 3.277 1.00 95.88 121 ALA A CA 1
ATOM 937 C C . ALA A 1 121 ? 3.639 -2.729 4.719 1.00 95.88 121 ALA A C 1
ATOM 939 O O . ALA A 1 121 ? 3.575 -3.930 4.969 1.00 95.88 121 ALA A O 1
ATOM 940 N N . THR A 1 122 ? 3.627 -1.800 5.667 1.00 94.94 122 THR A N 1
ATOM 941 C CA . THR A 1 122 ? 3.369 -2.066 7.082 1.00 94.94 122 THR A CA 1
ATOM 942 C C . THR A 1 122 ? 2.119 -1.308 7.487 1.00 94.94 122 THR A C 1
ATOM 944 O O . THR A 1 122 ? 2.093 -0.084 7.398 1.00 94.94 122 THR A O 1
ATOM 947 N N . ILE A 1 123 ? 1.108 -2.034 7.953 1.00 92.69 123 ILE A N 1
ATOM 948 C CA . ILE A 1 123 ? -0.108 -1.474 8.539 1.00 92.69 123 ILE A CA 1
ATOM 949 C C . ILE A 1 123 ? 0.006 -1.637 10.054 1.00 92.69 123 ILE A C 1
ATOM 951 O O . ILE A 1 123 ? 0.301 -2.726 10.546 1.00 92.69 123 ILE A O 1
ATOM 955 N N . LYS A 1 124 ? -0.195 -0.552 10.792 1.00 91.38 124 LYS A N 1
ATOM 956 C CA . LYS A 1 124 ? -0.228 -0.521 12.254 1.00 91.38 124 LYS A CA 1
ATOM 957 C C . LYS A 1 124 ? -1.604 -0.048 12.681 1.00 91.38 124 LYS A C 1
ATOM 959 O O . LYS A 1 124 ? -2.060 1.002 12.236 1.00 91.38 124 LYS A O 1
ATOM 964 N N . ILE A 1 125 ? -2.225 -0.822 13.556 1.00 87.94 125 ILE A N 1
ATOM 965 C CA . ILE A 1 125 ? -3.489 -0.486 14.198 1.00 87.94 125 ILE A CA 1
ATOM 966 C C . ILE A 1 125 ? -3.146 -0.172 15.648 1.00 87.94 125 ILE A C 1
ATOM 968 O O . ILE A 1 125 ? -2.551 -1.002 16.339 1.00 87.94 125 ILE A O 1
ATOM 972 N N . HIS A 1 126 ? -3.438 1.046 16.091 1.00 78.75 126 HIS A N 1
ATOM 973 C CA . HIS A 1 126 ? -3.258 1.404 17.489 1.00 78.75 126 HIS A CA 1
ATOM 974 C C . HIS A 1 126 ? -4.458 0.903 18.291 1.00 78.75 126 HIS A C 1
ATOM 976 O O . HIS A 1 126 ? -5.577 1.373 18.098 1.00 78.75 126 HIS A O 1
ATOM 982 N N . PHE A 1 127 ? -4.204 -0.027 19.208 1.00 68.50 127 PHE A N 1
ATOM 983 C CA . PHE A 1 127 ? -5.127 -0.376 20.284 1.00 68.50 127 PHE A CA 1
ATOM 984 C C . PHE A 1 127 ? -4.754 0.450 21.522 1.00 68.50 127 PHE A C 1
ATOM 986 O O . PHE A 1 127 ? -3.564 0.633 21.803 1.00 68.50 127 PHE A O 1
ATOM 993 N N . SER A 1 128 ? -5.737 1.005 22.235 1.00 57.00 128 SER A N 1
ATOM 994 C CA . SER A 1 128 ? -5.479 1.598 23.550 1.00 57.00 128 SER A CA 1
ATOM 995 C C . SER A 1 128 ? -4.962 0.511 24.503 1.00 57.00 128 SER A C 1
ATOM 997 O O . SER A 1 128 ? -5.395 -0.638 24.427 1.00 57.00 128 SER A O 1
ATOM 999 N N . GLN A 1 129 ? -3.981 0.868 25.340 1.00 49.75 129 GLN A N 1
ATOM 1000 C CA . GLN A 1 129 ? -3.458 -0.006 26.398 1.00 49.75 129 GLN A CA 1
ATOM 1001 C C . GLN A 1 129 ? -4.407 -0.073 27.591 1.00 49.75 129 GLN A C 1
ATOM 1003 O O . GLN A 1 129 ? -5.041 0.968 27.886 1.00 49.75 129 GLN A O 1
#

Organism: Oryza sativa subsp. indica (NCBI:txid39946)

Radius of gyration: 14.92 Å; chains: 1; bounding box: 31×23×50 Å

Sequence (129 aa):
MANCFGDVVDNYKLDEMERYWAAFHHVHKSGDSSGSEAAVVYRGTNADGVERDLLVAWSTPWSSFYRNKAYCAVGGVDSFQGEWEQLYDKVNNAAYTCNTDSDGFKIDASTATGDSPVFTATIKIHFSQ

pLDDT: mean 84.46, std 15.67, range [34.81, 98.5]

Foldseek 3Di:
DWPADADADEDPCPPVDPDDDDDDDFAGDPPDLFWGWYKYWYWDAAQVRAIWIKMWIWTQGSDLVAWIFIDIDIGHVPPVVPCSVVVVVVRSPHDQWDWDDPPQKIKTWGWDGDRRIDIDIDIDGDHDD

=== Feature glossary ===
Feature key, reading from the visual/contextual features back to the raw sequence:

Rendered structure images. Structure images are PyMOL renders from six orthogonal camera directions. Cartoon representation draws helices as coils and strands as arrows; sticks shows the backbone as bonds; surface shows the solvent-excluded envelope. Rainbow coloring maps sequence position to hue (blue→red, N→C); chain coloring assigns a distinct color per polypeptide.

Contact-map, Ramachandran, and PAE plots. Three diagnostic plots accompany the record. The Cα contact map visualizes the tertiary structure as a 2D adjacency matrix (8 Å cutoff, sequence-local contacts suppressed). The Ramachandran plot shows the distribution of backbone (φ, ψ) torsions, with points in the α and β basins reflecting secondary structure content. The PAE plot shows AlphaFold's inter-residue confidence as a color matrix.

InterPro / GO / CATH / organism. The annotation block draws on four external resources. InterPro: which protein families and domains the sequence belongs to. GO: standardized terms for what the protein does, what process it participates in, and where in the cell it acts. CATH: which structural fold it has in the CATH hierarchy. Organism: the species of origin.

Nearest PDB structures. Structural nearest neighbors (via Foldseek easy-search vs the PDB). Reported per hit: target PDB id, E-value, and alignment TM-score. A TM-score above ~0.5 is the conventional threshold for 'same fold'.

Predicted aligned error. Predicted aligned error is AlphaFold's pairwise confidence. Unlike pLDDT (per-residue), PAE is per-residue-pair and captures whether two parts of the structure are correctly placed relative to each other. Units are ångströms of expected positional error.

Solvent-accessible surface area. SASA measures how much of the protein is reachable by solvent. It is computed by rolling a water-sized probe over the atomic surface and summing the exposed area (Å²). Per-residue SASA distinguishes core (buried, low SAS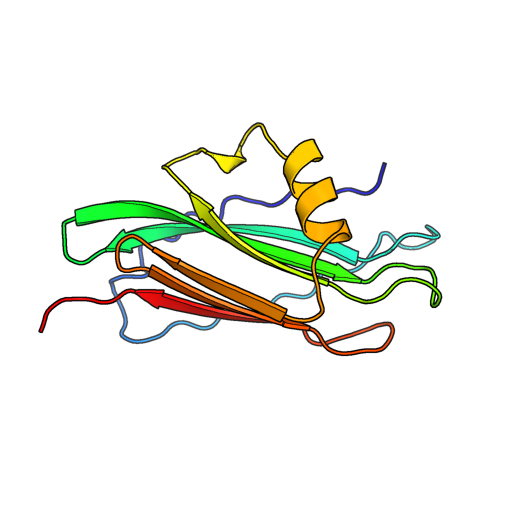A) from surface (exposed, high SASA) residues; total SASA is a whole-molecule size measure.

B-factor. Crystallographic B-factors measure how much each atom's electron density is smeared out, in Å². They rise in mobile loops and surface residues and fall in the buried interior. In AlphaFold models this column is repurposed to hold pLDDT instead.

pLDDT. For AlphaFold models, the B-factor field carries pLDDT — the model's own estimate of local accuracy on a 0–100 scale. Regions with pLDDT<50 should be treated as essentially unmodeled; they often correspond to intrinsically disordered segments.

Backbone torsions (φ/ψ). φ (phi) and ψ (psi) are the two rotatable backbone dihedrals per residue: φ is the C(i-1)–N–Cα–C torsion, ψ is the N–Cα–C–N(i+1) torsion, both in degrees on (−180°, 180°]. α-helical residues cluster near (−60°, −45°); β-strand residues near (−120°, +130°). A Ramachandran plot is simply a scatter of (φ, ψ) for every residue.

Radius of gyration, Cα contacts, bounding box. Radius of gyration (Rg) is the root-mean-square distance of Cα atoms from their centroid — a single number for overall size and compactness. A globular domain of N residues has Rg ≈ 2.2·N^0.38 Å; an extended or disordered chain has a much larger Rg. The Cα contact count is the number of residue pairs whose Cα atoms are within 8 Å and are more than four positions apart in sequence — a standard proxy for tertiary packing density. The bounding box is the smallest axis-aligned box enclosing all Cα atoms.

Secondary structure (3-state, P-SEA). Three-state secondary structure (P-SEA) collapses the eight DSSP classes into helix (a), strand (b), and coil (c). P-SEA assigns these from Cα geometry alone — distances and angles — without requiring backbone oxygens, so it works on any Cα trace.

Secondary structure (8-state, DSSP). Secondary structure is the local, repeating backbone conformation. DSSP classifies it into eight states by reading the hydrogen-bond network: three helix types (H, G, I), two β types (E, B), two non-regular types (T, S), and unstructured coil (-).

Foldseek 3Di. The Foldseek 3Di string encodes local tertiary geometry as a 20-letter alphabet — one character per residue — derived from the relative positions of nearby Cα atoms. Unlike the amino-acid sequence, 3Di is a direct function of the 3D structure, so two proteins with the same fold have similar 3Di strings even at low sequence identity.

mmCIF coordinates. Structure coordinates are given as an mmCIF _atom_site loop: one row per atom with element, residue name, chain id, sequence number, and x/y/z position in Å. Only the four main-chain atoms per residue are included here; side chains are omitted to keep the record compact.

Sequence. This is the polypeptide sequence — one letter per residue, N-terminus first. Length ranges from a few dozen residues for small domains to over a thousand for large multi-domain proteins.